Protein AF-A0A0B5DDL8-F1 (afdb_monomer_lite)

Organism: NCBI:txid40318

Structure (mmCIF, N/CA/C/O backbone):
data_AF-A0A0B5DDL8-F1
#
_entry.id   AF-A0A0B5DDL8-F1
#
loop_
_atom_site.group_PDB
_atom_site.id
_atom_site.type_symbol
_atom_site.label_atom_id
_atom_site.label_alt_id
_atom_site.label_comp_id
_atom_site.label_asym_id
_atom_site.label_entity_id
_atom_site.label_seq_id
_atom_site.pdbx_PDB_ins_code
_atom_site.Cartn_x
_atom_site.Cartn_y
_atom_site.Cartn_z
_atom_site.occupancy
_atom_site.B_iso_or_equiv
_atom_site.auth_seq_id
_atom_site.auth_comp_id
_atom_site.auth_asym_id
_atom_site.auth_atom_id
_atom_site.pdbx_PDB_model_num
ATOM 1 N N . PRO A 1 1 ? -41.017 3.555 6.016 1.00 39.12 1 PRO A N 1
ATOM 2 C CA . PRO A 1 1 ? -39.868 2.951 5.305 1.00 39.12 1 PRO A CA 1
ATOM 3 C C . PRO A 1 1 ? -38.601 3.008 6.168 1.00 39.12 1 PRO A C 1
ATOM 5 O O . PRO A 1 1 ? -38.068 4.088 6.393 1.00 39.12 1 PRO A O 1
ATOM 8 N N . SER A 1 2 ? -38.163 1.870 6.709 1.00 35.16 2 SER A N 1
ATOM 9 C CA . SER A 1 2 ? -36.900 1.799 7.450 1.00 35.16 2 SER A CA 1
ATOM 10 C C . SER A 1 2 ? -35.750 1.763 6.450 1.00 35.16 2 SER A C 1
ATOM 12 O O . SER A 1 2 ? -35.559 0.767 5.757 1.00 35.16 2 SER A O 1
ATOM 14 N N . SER A 1 3 ? -35.017 2.865 6.337 1.00 43.41 3 SER A N 1
ATOM 15 C CA . SER A 1 3 ? -33.724 2.902 5.662 1.00 43.41 3 SER A CA 1
ATOM 16 C C . SER A 1 3 ? -32.727 2.112 6.507 1.00 43.41 3 SER A C 1
ATOM 18 O O . SER A 1 3 ? -32.305 2.576 7.564 1.00 43.41 3 SER A O 1
ATOM 20 N N . SER A 1 4 ? -32.378 0.904 6.076 1.00 46.62 4 SER A N 1
ATOM 21 C CA . SER A 1 4 ? -31.212 0.197 6.596 1.00 46.62 4 SER A CA 1
ATOM 22 C C . SER A 1 4 ? -29.970 0.951 6.127 1.00 46.62 4 SER A C 1
ATOM 24 O O . SER A 1 4 ? -29.553 0.796 4.979 1.00 46.62 4 SER A O 1
ATOM 26 N N . THR A 1 5 ? -29.409 1.809 6.980 1.00 50.25 5 THR A N 1
ATOM 27 C CA . THR A 1 5 ? -28.043 2.304 6.790 1.00 50.25 5 THR A CA 1
ATOM 28 C C . THR A 1 5 ? -27.150 1.070 6.661 1.00 50.25 5 THR A C 1
ATOM 30 O O . THR A 1 5 ? -27.245 0.197 7.531 1.00 50.25 5 THR A O 1
ATOM 33 N N . PRO A 1 6 ? -26.338 0.930 5.596 1.00 51.44 6 PRO A N 1
ATOM 34 C CA . PRO A 1 6 ? -25.315 -0.106 5.564 1.00 51.44 6 PRO A CA 1
ATOM 35 C C . PRO A 1 6 ? -24.546 -0.022 6.880 1.00 51.44 6 PRO A C 1
ATOM 37 O O . PRO A 1 6 ? -24.165 1.079 7.283 1.00 51.44 6 PRO A O 1
ATOM 40 N N . ALA A 1 7 ? -24.400 -1.138 7.594 1.00 56.66 7 ALA A N 1
ATOM 41 C CA . ALA A 1 7 ? -23.556 -1.145 8.778 1.00 56.66 7 ALA A CA 1
ATOM 42 C C . ALA A 1 7 ? -22.181 -0.616 8.348 1.00 56.66 7 ALA A C 1
ATOM 44 O O . ALA A 1 7 ? -21.597 -1.154 7.406 1.00 56.66 7 ALA A O 1
ATOM 45 N N . ALA A 1 8 ? -21.731 0.486 8.954 1.00 67.00 8 ALA A N 1
ATOM 46 C CA . ALA A 1 8 ? -20.398 1.013 8.697 1.00 67.00 8 ALA A CA 1
ATOM 47 C C . ALA A 1 8 ? -19.401 -0.114 8.998 1.00 67.00 8 ALA A C 1
ATOM 49 O O . ALA A 1 8 ? -19.479 -0.721 10.069 1.00 67.00 8 ALA A O 1
ATOM 50 N N . GLY A 1 9 ? -18.551 -0.444 8.026 1.00 79.75 9 GLY A N 1
ATOM 51 C CA . GLY A 1 9 ? -17.549 -1.491 8.187 1.00 79.75 9 GLY A CA 1
ATOM 52 C C . GLY A 1 9 ? -16.509 -1.096 9.237 1.00 79.75 9 GLY A C 1
ATOM 53 O O . GLY A 1 9 ? -16.455 0.044 9.697 1.00 79.75 9 GLY A O 1
ATOM 54 N N . ALA A 1 10 ? -15.631 -2.027 9.597 1.00 90.44 10 ALA A N 1
ATOM 55 C CA . ALA A 1 10 ? -14.635 -1.811 10.645 1.00 90.44 10 ALA A CA 1
ATOM 56 C C . ALA A 1 10 ? -13.540 -0.781 10.294 1.00 90.44 10 ALA A C 1
ATOM 58 O O . ALA A 1 10 ? -12.843 -0.311 11.192 1.00 90.44 10 ALA A O 1
ATOM 59 N N . VAL A 1 11 ? -13.350 -0.438 9.015 1.00 93.31 11 VAL A N 1
ATOM 60 C CA . VAL A 1 11 ? -12.317 0.523 8.589 1.00 93.31 11 VAL A CA 1
ATOM 61 C C . VAL A 1 11 ? -12.784 1.970 8.843 1.00 93.31 11 VAL A C 1
ATOM 63 O O . VAL A 1 11 ? -13.810 2.361 8.294 1.00 93.31 11 VAL A O 1
ATOM 66 N N . PRO A 1 12 ? -12.054 2.809 9.602 1.00 92.69 12 PRO A N 1
ATOM 67 C CA . PRO A 1 12 ? -12.446 4.197 9.836 1.00 92.69 12 PRO A CA 1
ATOM 68 C C . PRO A 1 12 ? -12.363 5.058 8.568 1.00 92.69 12 PRO A C 1
ATOM 70 O O . PRO A 1 12 ? -11.434 4.919 7.769 1.00 92.69 12 PRO A O 1
ATOM 73 N N . ASP A 1 13 ? -13.280 6.020 8.439 1.00 92.56 13 ASP A N 1
ATOM 74 C CA . ASP A 1 13 ? -13.455 6.863 7.245 1.00 92.56 13 ASP A CA 1
ATOM 75 C C . ASP A 1 13 ? -12.185 7.585 6.784 1.00 92.56 13 ASP A C 1
ATOM 77 O O . ASP A 1 13 ? -11.952 7.750 5.585 1.00 92.56 13 ASP A O 1
ATOM 81 N N . GLY A 1 14 ? -11.327 7.990 7.725 1.00 92.50 14 GLY A N 1
ATOM 82 C CA . GLY A 1 14 ? -10.075 8.676 7.408 1.00 92.50 14 GLY A CA 1
ATOM 83 C C . GLY A 1 14 ? -9.173 7.862 6.476 1.00 92.50 14 GLY A C 1
ATOM 84 O O . GLY A 1 14 ? -8.521 8.444 5.607 1.00 92.50 14 GLY A O 1
ATOM 85 N N . TYR A 1 15 ? -9.183 6.531 6.619 1.00 95.44 15 TYR A N 1
ATOM 86 C CA . TYR A 1 15 ? -8.363 5.608 5.836 1.00 95.44 15 TYR A CA 1
ATOM 87 C C . TYR A 1 15 ? -8.925 5.380 4.435 1.00 95.44 15 TYR A C 1
ATOM 89 O O . TYR A 1 15 ? -8.156 5.102 3.518 1.00 95.44 15 TYR A O 1
ATOM 97 N N . LEU A 1 16 ? -10.243 5.504 4.261 1.00 96.44 16 LEU A N 1
ATOM 98 C CA . LEU A 1 16 ? -10.922 5.201 3.007 1.00 96.44 16 LEU A CA 1
ATOM 99 C C . LEU A 1 16 ? -10.484 6.139 1.882 1.00 96.44 16 LEU A C 1
ATOM 101 O O . LEU A 1 16 ? -10.261 7.340 2.082 1.00 96.44 16 LEU A O 1
ATOM 105 N N . GLY A 1 17 ? -10.420 5.578 0.679 1.00 97.81 17 GLY A N 1
ATOM 106 C CA . GLY A 1 17 ? -10.094 6.293 -0.546 1.00 97.81 17 GLY A CA 1
ATOM 107 C C . GLY A 1 17 ? -8.808 5.794 -1.188 1.00 97.81 17 GLY A C 1
ATOM 108 O O . GLY A 1 17 ? -8.350 4.676 -0.943 1.00 97.81 17 GLY A O 1
ATOM 109 N N . THR A 1 18 ? -8.245 6.638 -2.046 1.00 98.62 18 THR A N 1
ATOM 110 C CA . THR A 1 18 ? -7.017 6.327 -2.774 1.00 98.62 18 THR A CA 1
ATOM 111 C C . THR A 1 18 ? -5.852 7.151 -2.248 1.00 98.62 18 THR A C 1
ATOM 113 O O . THR A 1 18 ? -5.999 8.323 -1.912 1.00 98.62 18 THR A O 1
ATOM 116 N N . TRP A 1 19 ? -4.686 6.521 -2.204 1.00 98.75 19 TRP A N 1
ATOM 117 C CA . TRP A 1 19 ? -3.444 7.044 -1.673 1.00 98.75 19 TRP A CA 1
ATOM 118 C C . TRP A 1 19 ? -2.311 6.786 -2.658 1.00 98.75 19 TRP A C 1
ATOM 120 O O . TRP A 1 19 ? -2.123 5.660 -3.112 1.00 98.75 19 TRP A O 1
ATOM 130 N N . ASN A 1 20 ? -1.519 7.807 -2.960 1.00 98.50 20 ASN A N 1
ATOM 131 C CA . ASN A 1 20 ? -0.425 7.728 -3.919 1.00 98.50 20 ASN A CA 1
ATOM 132 C C . ASN A 1 20 ? 0.920 7.997 -3.245 1.00 98.50 20 ASN A C 1
ATOM 134 O O . ASN A 1 20 ? 1.050 8.890 -2.407 1.00 98.50 20 ASN A O 1
ATOM 138 N N . ALA A 1 21 ? 1.933 7.233 -3.634 1.00 98.06 21 ALA A N 1
ATOM 139 C CA . ALA A 1 21 ? 3.324 7.459 -3.274 1.00 98.06 21 ALA A CA 1
ATOM 140 C C . ALA A 1 21 ? 4.225 7.191 -4.481 1.00 98.06 21 ALA A C 1
ATOM 142 O O . ALA A 1 21 ? 3.856 6.454 -5.399 1.00 98.06 21 ALA A O 1
ATOM 143 N N . ALA A 1 22 ? 5.426 7.757 -4.447 1.00 96.44 22 ALA A N 1
ATOM 144 C CA . ALA A 1 22 ? 6.463 7.462 -5.418 1.00 96.44 22 ALA A CA 1
ATOM 145 C C . ALA A 1 22 ? 7.799 7.197 -4.721 1.00 96.44 22 ALA A C 1
ATOM 147 O O . ALA A 1 22 ? 8.058 7.707 -3.630 1.00 96.44 22 ALA A O 1
ATOM 148 N N . ILE A 1 23 ? 8.618 6.357 -5.344 1.00 94.50 23 ILE A N 1
ATOM 149 C CA . ILE A 1 23 ? 9.925 5.931 -4.858 1.00 94.50 23 ILE A CA 1
ATOM 150 C C . ILE A 1 23 ? 10.901 6.042 -6.026 1.00 94.50 23 ILE A C 1
ATOM 152 O O . ILE A 1 23 ? 10.779 5.316 -7.015 1.00 94.50 23 ILE A O 1
ATOM 156 N N . ASP A 1 24 ? 11.888 6.917 -5.890 1.00 92.69 24 ASP A N 1
ATOM 157 C CA . ASP A 1 24 ? 13.024 6.981 -6.802 1.00 92.69 24 ASP A CA 1
ATOM 158 C C . ASP A 1 24 ? 14.156 6.106 -6.274 1.00 92.69 24 ASP A C 1
ATOM 160 O O . ASP A 1 24 ? 14.558 6.209 -5.114 1.00 92.69 24 ASP A O 1
ATOM 164 N N . ASN A 1 25 ? 14.665 5.214 -7.118 1.00 88.00 25 ASN A N 1
ATOM 165 C CA . ASN A 1 25 ? 15.801 4.362 -6.787 1.00 88.00 25 ASN A CA 1
ATOM 166 C C . ASN A 1 25 ? 16.664 4.105 -8.033 1.00 88.00 25 ASN A C 1
ATOM 168 O O . ASN A 1 25 ? 16.418 4.657 -9.104 1.00 88.00 25 ASN A O 1
ATOM 172 N N . GLY A 1 26 ? 17.683 3.252 -7.899 1.00 86.50 26 GLY A N 1
ATOM 173 C CA . GLY A 1 26 ? 18.614 2.946 -8.989 1.00 86.50 26 GLY A CA 1
ATOM 174 C C . GLY A 1 26 ? 17.977 2.334 -10.244 1.00 86.50 26 GLY A C 1
ATOM 175 O O . GLY A 1 26 ? 18.623 2.332 -11.287 1.00 86.50 26 GLY A O 1
ATOM 176 N N . THR A 1 27 ? 16.737 1.831 -10.178 1.00 84.00 27 THR A N 1
ATOM 177 C CA . THR A 1 27 ? 16.013 1.337 -11.360 1.00 84.00 27 THR A CA 1
ATOM 178 C C . THR A 1 27 ? 15.162 2.415 -12.027 1.00 84.00 27 THR A C 1
ATOM 180 O O . THR A 1 27 ? 14.844 2.266 -13.204 1.00 84.00 27 THR A O 1
ATOM 183 N N . GLY A 1 28 ? 14.842 3.507 -11.327 1.00 91.75 28 GLY A N 1
ATOM 184 C CA . GLY A 1 28 ? 14.111 4.667 -11.836 1.00 91.75 28 GLY A CA 1
ATOM 185 C C . GLY A 1 28 ? 12.932 5.066 -10.947 1.00 91.75 28 GLY A C 1
ATOM 186 O O . GLY A 1 28 ? 12.922 4.794 -9.743 1.00 91.75 28 GLY A O 1
ATOM 187 N N . HIS A 1 29 ? 11.939 5.720 -11.552 1.00 95.00 29 HIS A N 1
ATOM 188 C CA . HIS A 1 29 ? 10.753 6.207 -10.851 1.00 95.00 29 HIS A CA 1
ATOM 189 C C . HIS A 1 29 ? 9.712 5.094 -10.696 1.00 95.00 29 HIS A C 1
ATOM 191 O O . HIS A 1 29 ? 9.251 4.522 -11.685 1.00 95.00 29 HIS A O 1
ATOM 197 N N . ASN A 1 30 ? 9.346 4.778 -9.457 1.00 96.38 30 ASN A N 1
ATOM 198 C CA . ASN A 1 30 ? 8.361 3.751 -9.127 1.00 96.38 30 ASN A CA 1
ATOM 199 C C . ASN A 1 30 ? 7.156 4.403 -8.455 1.00 96.38 30 ASN A C 1
ATOM 201 O O . ASN A 1 30 ? 7.326 5.196 -7.532 1.00 96.38 30 ASN A O 1
ATOM 205 N N . THR A 1 31 ? 5.943 4.025 -8.842 1.00 97.94 31 THR A N 1
ATOM 206 C CA . THR A 1 31 ? 4.711 4.549 -8.242 1.00 97.94 31 THR A CA 1
ATOM 207 C C . THR A 1 31 ? 3.985 3.472 -7.451 1.00 97.94 31 THR A C 1
ATOM 209 O O . THR A 1 31 ? 4.123 2.264 -7.682 1.00 97.94 31 THR A O 1
ATOM 212 N N . ARG A 1 32 ? 3.231 3.912 -6.449 1.00 98.19 32 ARG A N 1
ATOM 213 C CA . ARG A 1 32 ? 2.378 3.070 -5.617 1.00 98.19 32 ARG A CA 1
ATOM 214 C C . ARG A 1 32 ? 1.026 3.751 -5.485 1.00 98.19 32 ARG A C 1
ATOM 216 O O . ARG A 1 32 ? 0.954 4.827 -4.897 1.00 98.19 32 ARG A O 1
ATOM 223 N N . ARG A 1 33 ? -0.023 3.110 -5.993 1.00 98.62 33 ARG A N 1
ATOM 224 C CA . ARG A 1 33 ? -1.415 3.522 -5.796 1.00 98.62 33 ARG A CA 1
ATOM 225 C C . ARG A 1 33 ? -2.084 2.525 -4.867 1.00 98.62 33 ARG A C 1
ATOM 227 O O . ARG A 1 33 ? -2.216 1.354 -5.200 1.00 98.62 33 ARG A O 1
ATOM 234 N N . LEU A 1 34 ? -2.455 2.975 -3.682 1.00 98.69 34 LEU A N 1
ATOM 235 C CA . LEU A 1 34 ? -3.056 2.170 -2.632 1.00 98.69 34 LEU A CA 1
ATOM 236 C C . LEU A 1 34 ? -4.509 2.603 -2.459 1.00 98.69 34 LEU A C 1
ATOM 238 O O . LEU A 1 34 ? -4.788 3.766 -2.191 1.00 98.69 34 LEU A O 1
ATOM 242 N N . VAL A 1 35 ? -5.436 1.668 -2.611 1.00 98.69 35 VAL A N 1
ATOM 243 C CA . VAL A 1 35 ? -6.866 1.876 -2.383 1.00 98.69 35 VAL A CA 1
ATOM 244 C C . VAL A 1 35 ? -7.247 1.174 -1.091 1.00 98.69 35 VAL A C 1
ATOM 246 O O . VAL A 1 35 ? -6.983 -0.021 -0.938 1.00 98.69 35 VAL A O 1
ATOM 249 N N . VAL A 1 36 ? -7.875 1.916 -0.181 1.00 98.19 36 VAL A N 1
ATOM 250 C CA . VAL A 1 36 ? -8.503 1.369 1.023 1.00 98.19 36 VAL A CA 1
ATOM 251 C C . VAL A 1 36 ? -10.012 1.486 0.882 1.00 98.19 36 VAL A C 1
ATOM 253 O O . VAL A 1 36 ? -10.546 2.572 0.640 1.00 98.19 36 VAL A O 1
ATOM 256 N N . GLN A 1 37 ? -10.697 0.364 1.062 1.00 97.06 37 GLN A N 1
ATOM 257 C CA . GLN A 1 37 ? -12.151 0.266 1.013 1.00 97.06 37 GLN A CA 1
ATOM 258 C C . GLN A 1 37 ? -12.722 -0.236 2.341 1.00 97.06 37 GLN A C 1
ATOM 260 O O . GLN A 1 37 ? -11.993 -0.679 3.228 1.00 97.06 37 GLN A O 1
ATOM 265 N N . GLN A 1 38 ? -14.043 -0.149 2.481 1.00 95.94 38 GLN A N 1
ATOM 266 C CA . GLN A 1 38 ? -14.739 -0.686 3.646 1.00 95.94 38 GLN A CA 1
ATOM 267 C C . GLN A 1 38 ? -14.689 -2.215 3.697 1.00 95.94 38 GLN A C 1
ATOM 269 O O . GLN A 1 38 ? -14.643 -2.877 2.662 1.00 95.94 38 GLN A O 1
ATOM 274 N N . GLY A 1 39 ? -14.738 -2.751 4.917 1.00 94.56 39 GLY A N 1
ATOM 275 C CA . GLY A 1 39 ? -14.816 -4.183 5.196 1.00 94.56 39 GLY A CA 1
ATOM 276 C C . GLY A 1 39 ? -14.682 -4.482 6.689 1.00 94.56 39 GLY A C 1
ATOM 277 O O . GLY A 1 39 ? -14.334 -3.603 7.483 1.00 94.56 39 GLY A O 1
ATOM 278 N N . GLU A 1 40 ? -14.976 -5.721 7.062 1.00 93.12 40 GLU A N 1
ATOM 279 C CA . GLU A 1 40 ? -14.763 -6.294 8.390 1.00 93.12 40 GLU A CA 1
ATOM 280 C C . GLU A 1 40 ? -13.426 -7.051 8.463 1.00 93.12 40 GLU A C 1
ATOM 282 O O . GLU A 1 40 ? -12.716 -7.228 7.472 1.00 93.12 40 GLU A O 1
ATOM 287 N N . ALA A 1 41 ? -13.062 -7.519 9.661 1.00 93.19 41 ALA A N 1
ATOM 288 C CA . ALA A 1 41 ? -11.916 -8.409 9.812 1.00 93.19 41 ALA A CA 1
ATOM 289 C C . ALA A 1 41 ? -12.136 -9.697 8.996 1.00 93.19 41 ALA A C 1
ATOM 291 O O . ALA A 1 41 ? -13.168 -10.354 9.124 1.00 93.19 41 ALA A O 1
ATOM 292 N N . GLY A 1 42 ? -11.155 -10.050 8.169 1.00 93.25 42 GLY A N 1
ATOM 293 C CA . GLY A 1 42 ? -11.208 -11.135 7.190 1.00 93.25 42 GLY A CA 1
ATOM 294 C C . GLY A 1 42 ? -11.500 -10.671 5.759 1.00 93.25 42 GLY A C 1
ATOM 295 O O . GLY A 1 42 ? -11.128 -11.377 4.821 1.00 93.25 42 GLY A O 1
ATOM 296 N N . ASP A 1 43 ? -12.087 -9.486 5.567 1.00 96.38 43 ASP A N 1
ATOM 297 C CA . ASP A 1 43 ? -12.401 -8.967 4.233 1.00 96.38 43 ASP A CA 1
ATOM 298 C C . ASP A 1 43 ? -11.167 -8.383 3.545 1.00 96.38 43 ASP A C 1
ATOM 300 O O . ASP A 1 43 ? -10.267 -7.839 4.188 1.00 96.38 43 ASP A O 1
ATOM 304 N N . THR A 1 44 ? -11.149 -8.430 2.209 1.00 97.62 44 THR A N 1
ATOM 305 C CA . THR A 1 44 ? -10.166 -7.684 1.409 1.00 97.62 44 THR A CA 1
ATOM 306 C C . THR A 1 44 ? -10.487 -6.195 1.468 1.00 97.62 44 THR A C 1
ATOM 308 O O . THR A 1 44 ? -11.472 -5.746 0.881 1.00 97.62 44 THR A O 1
ATOM 311 N N . VAL A 1 45 ? -9.634 -5.423 2.139 1.00 97.94 45 VAL A N 1
ATOM 312 C CA . VAL A 1 45 ? -9.816 -3.970 2.315 1.00 97.94 45 VAL A CA 1
ATOM 313 C C . VAL A 1 45 ? -8.747 -3.143 1.613 1.00 97.94 45 VAL A C 1
ATOM 315 O O . VAL A 1 45 ? -8.930 -1.941 1.444 1.00 97.94 45 VAL A O 1
ATOM 318 N N . LEU A 1 46 ? -7.636 -3.764 1.207 1.00 98.44 46 LEU A N 1
ATOM 319 C CA . LEU A 1 46 ? -6.518 -3.086 0.563 1.00 98.44 46 LEU A CA 1
ATOM 320 C C . LEU A 1 46 ? -6.283 -3.645 -0.837 1.00 98.44 46 LEU A C 1
ATOM 322 O O . LEU A 1 46 ? -6.114 -4.853 -1.011 1.00 98.44 46 LEU A O 1
ATOM 326 N N . SER A 1 47 ? -6.182 -2.739 -1.808 1.00 98.56 47 SER A N 1
ATOM 327 C CA . SER A 1 47 ? -5.599 -3.000 -3.122 1.00 98.56 47 SER A CA 1
ATOM 328 C C . SER A 1 47 ? -4.386 -2.096 -3.323 1.00 98.56 47 SER A C 1
ATOM 330 O O . SER A 1 47 ? -4.453 -0.894 -3.076 1.00 98.56 47 SER A O 1
ATOM 332 N N . LEU A 1 48 ? -3.257 -2.662 -3.733 1.00 98.56 48 LEU A N 1
ATOM 333 C CA . LEU A 1 48 ? -2.037 -1.928 -4.047 1.00 98.56 48 LEU A CA 1
ATOM 334 C C . LEU A 1 48 ? -1.664 -2.188 -5.496 1.00 98.56 48 LEU A C 1
ATOM 336 O O . LEU A 1 48 ? -1.355 -3.318 -5.854 1.00 98.56 48 LEU A O 1
ATOM 340 N N . THR A 1 49 ? -1.582 -1.130 -6.285 1.00 98.62 49 THR A N 1
ATOM 341 C CA . THR A 1 49 ? -0.951 -1.144 -7.598 1.00 98.62 49 THR A CA 1
ATOM 342 C C . THR A 1 49 ? 0.470 -0.608 -7.477 1.00 98.62 49 THR A C 1
ATOM 344 O O . THR A 1 49 ? 0.712 0.436 -6.864 1.00 98.62 49 THR A O 1
ATOM 347 N N . ALA A 1 50 ? 1.418 -1.346 -8.037 1.00 97.94 50 ALA A N 1
ATOM 348 C CA . ALA A 1 50 ? 2.827 -1.020 -8.071 1.00 97.94 50 ALA A CA 1
ATOM 349 C C . ALA A 1 50 ? 3.302 -1.028 -9.521 1.00 97.94 50 ALA A C 1
ATOM 351 O O . ALA A 1 50 ? 3.316 -2.083 -10.157 1.00 97.94 50 ALA A O 1
ATOM 352 N N . ASP A 1 51 ? 3.738 0.133 -9.997 1.00 97.81 51 ASP A N 1
ATOM 353 C CA . ASP A 1 51 ? 4.285 0.300 -11.337 1.00 97.81 51 ASP A CA 1
ATOM 354 C C . ASP A 1 51 ? 5.714 0.826 -11.264 1.00 97.81 51 ASP A C 1
ATOM 356 O O . ASP A 1 51 ? 6.099 1.550 -10.336 1.00 97.81 51 ASP A O 1
ATOM 360 N N . GLY A 1 52 ? 6.516 0.460 -12.255 1.00 96.38 52 GLY A N 1
ATOM 361 C CA . GLY A 1 52 ? 7.862 0.988 -12.384 1.00 96.38 52 GLY A CA 1
ATOM 362 C C . GLY A 1 52 ? 8.689 0.281 -13.452 1.00 96.38 52 GLY A C 1
ATOM 363 O O . GLY A 1 52 ? 8.203 -0.609 -14.147 1.00 96.38 52 GLY A O 1
ATOM 364 N N . PRO A 1 53 ? 9.953 0.676 -13.609 1.00 93.94 53 PRO A N 1
ATOM 365 C CA . PRO A 1 53 ? 10.886 0.054 -14.542 1.00 93.94 53 PRO A CA 1
ATOM 366 C C . PRO A 1 53 ? 11.386 -1.316 -14.052 1.00 93.94 53 PRO A C 1
ATOM 368 O O . PRO A 1 53 ? 11.594 -1.535 -12.858 1.00 93.94 53 PRO A O 1
ATOM 371 N N . SER A 1 54 ? 11.624 -2.242 -14.984 1.00 87.31 54 SER A N 1
ATOM 372 C CA . SER A 1 54 ? 12.172 -3.582 -14.720 1.00 87.31 54 SER A CA 1
ATOM 373 C C . SER A 1 54 ? 13.058 -4.050 -15.874 1.00 87.31 54 SER A C 1
ATOM 375 O O . SER A 1 54 ? 12.545 -4.243 -16.969 1.00 87.31 54 SER A O 1
ATOM 377 N N . GLY A 1 55 ? 14.369 -4.227 -15.644 1.00 74.62 55 GLY A N 1
ATOM 378 C CA . GLY A 1 55 ? 15.327 -5.025 -16.446 1.00 74.62 55 GLY A CA 1
ATOM 379 C C . GLY A 1 55 ? 15.444 -4.811 -17.972 1.00 74.62 55 GLY A C 1
ATOM 380 O O . GLY A 1 55 ? 16.267 -5.471 -18.597 1.00 74.62 55 GLY A O 1
ATOM 381 N N . GLY A 1 56 ? 14.645 -3.929 -18.578 1.00 80.00 56 GLY A N 1
ATOM 382 C CA . GLY A 1 56 ? 14.452 -3.804 -20.031 1.00 80.00 56 GLY A CA 1
ATOM 383 C C . GLY A 1 56 ? 13.050 -3.328 -20.458 1.00 80.00 56 GLY A C 1
ATOM 384 O O . GLY A 1 56 ? 12.821 -3.100 -21.641 1.00 80.00 56 GLY A O 1
ATOM 385 N N . GLY A 1 57 ? 12.116 -3.155 -19.519 1.00 89.81 57 GLY A N 1
ATOM 386 C CA . GLY A 1 57 ? 10.768 -2.634 -19.743 1.00 89.81 57 GLY A CA 1
ATOM 387 C C . GLY A 1 57 ? 10.155 -2.095 -18.449 1.00 89.81 57 GLY A C 1
ATOM 388 O O . GLY A 1 57 ? 10.845 -1.481 -17.634 1.00 89.81 57 GLY A O 1
ATOM 389 N N . THR A 1 58 ? 8.864 -2.341 -18.248 1.00 94.62 58 THR A N 1
ATOM 390 C CA . THR A 1 58 ? 8.123 -1.961 -17.039 1.00 94.62 58 THR A CA 1
ATOM 391 C C . THR A 1 58 ? 7.567 -3.191 -16.328 1.00 94.62 58 THR A C 1
ATOM 393 O O . THR A 1 58 ? 7.408 -4.256 -16.927 1.00 94.62 58 THR A O 1
ATOM 396 N N . TYR A 1 59 ? 7.282 -3.047 -15.038 1.00 96.06 59 TYR A N 1
ATOM 397 C CA . TYR A 1 59 ? 6.436 -3.961 -14.291 1.00 96.06 59 TYR A CA 1
ATOM 398 C C . TYR A 1 59 ? 5.129 -3.268 -13.908 1.00 96.06 59 TYR A C 1
ATOM 400 O O . TYR A 1 59 ? 5.109 -2.064 -13.651 1.00 96.06 59 TYR A O 1
ATOM 408 N N . HIS A 1 60 ? 4.071 -4.066 -13.835 1.00 97.75 60 HIS A N 1
ATOM 409 C CA . HIS A 1 60 ? 2.792 -3.722 -13.229 1.00 97.75 60 HIS A CA 1
ATOM 410 C C . HIS A 1 60 ? 2.388 -4.869 -12.310 1.00 97.75 60 HIS A C 1
ATOM 412 O O . HIS A 1 60 ? 2.297 -6.012 -12.766 1.00 97.75 60 HIS A O 1
ATOM 418 N N . CYS A 1 61 ? 2.165 -4.581 -11.032 1.00 98.31 61 CYS A N 1
ATOM 419 C CA . CYS A 1 61 ? 1.731 -5.563 -10.047 1.00 98.31 61 CYS A CA 1
ATOM 420 C C . CYS A 1 61 ? 0.534 -5.033 -9.263 1.00 98.31 61 CYS A C 1
ATOM 422 O O . CYS A 1 61 ? 0.595 -3.932 -8.717 1.00 98.31 61 CYS A O 1
ATOM 424 N N . VAL A 1 62 ? -0.516 -5.841 -9.152 1.00 98.50 62 VAL A N 1
ATOM 425 C CA . VAL A 1 62 ? -1.670 -5.567 -8.293 1.00 98.50 62 VAL A CA 1
ATOM 426 C C . VAL A 1 62 ? -1.694 -6.591 -7.173 1.00 98.50 62 VAL A C 1
ATOM 428 O O . VAL A 1 62 ? -1.579 -7.796 -7.413 1.00 98.50 62 VAL A O 1
ATOM 431 N N . PHE A 1 63 ? -1.837 -6.099 -5.947 1.00 98.56 63 PHE A N 1
ATOM 432 C CA . PHE A 1 63 ? -1.871 -6.915 -4.746 1.00 98.56 63 PHE A CA 1
ATOM 433 C C . PHE A 1 63 ? -3.123 -6.645 -3.938 1.00 98.56 63 PHE A C 1
ATOM 435 O O . PHE A 1 63 ? -3.466 -5.484 -3.727 1.00 98.56 63 PHE A O 1
ATOM 442 N N . HIS A 1 64 ? -3.736 -7.697 -3.406 1.00 98.62 64 HIS A N 1
ATOM 443 C CA . HIS A 1 64 ? -4.843 -7.586 -2.459 1.00 98.62 64 HIS A CA 1
ATOM 444 C C . HIS A 1 64 ? -4.441 -8.111 -1.086 1.00 98.62 64 HIS A C 1
ATOM 446 O O . HIS A 1 64 ? -3.726 -9.111 -0.987 1.00 98.62 64 HIS A O 1
ATOM 452 N N . ALA A 1 65 ? -4.923 -7.449 -0.037 1.00 98.44 65 ALA A N 1
ATOM 453 C CA . ALA A 1 65 ? -4.723 -7.873 1.341 1.00 98.44 65 ALA A CA 1
ATOM 454 C C . ALA A 1 65 ? -5.965 -7.612 2.198 1.00 98.44 65 ALA A C 1
ATOM 456 O O . ALA A 1 65 ? -6.737 -6.677 1.950 1.00 98.44 65 ALA A O 1
ATOM 457 N N . GLY A 1 66 ? -6.147 -8.469 3.201 1.00 97.62 66 GLY A N 1
ATOM 458 C CA . GLY A 1 66 ? -7.293 -8.417 4.099 1.00 97.62 66 GLY A CA 1
ATOM 459 C C . GLY A 1 66 ? -7.017 -7.699 5.413 1.00 97.62 66 GLY A C 1
ATOM 460 O O . GLY A 1 66 ? -5.871 -7.631 5.858 1.00 97.62 66 GLY A O 1
ATOM 461 N N . LEU A 1 67 ? -8.078 -7.193 6.041 1.00 97.56 67 LEU A N 1
ATOM 462 C CA . LEU A 1 67 ? -8.038 -6.661 7.403 1.00 97.56 67 LEU A CA 1
ATOM 463 C C . LEU A 1 67 ? -7.903 -7.834 8.383 1.00 97.56 67 LEU A C 1
ATOM 465 O O . LEU A 1 67 ? -8.719 -8.751 8.342 1.00 97.56 67 LEU A O 1
ATOM 469 N N . THR A 1 68 ? -6.906 -7.844 9.264 1.00 94.44 68 THR A N 1
ATOM 470 C CA . THR A 1 68 ? -6.708 -8.976 10.196 1.00 94.44 68 THR A CA 1
ATOM 471 C C . THR A 1 68 ? -7.495 -8.830 11.490 1.00 94.44 68 THR A C 1
ATOM 473 O O . THR A 1 68 ? -7.859 -9.835 12.098 1.00 94.44 68 THR A O 1
ATOM 476 N N . GLY A 1 69 ? -7.794 -7.601 11.905 1.00 86.50 69 GLY A N 1
ATOM 477 C CA . GLY A 1 69 ? -8.488 -7.320 13.155 1.00 86.50 69 GLY A CA 1
ATOM 478 C C . GLY A 1 69 ? -9.288 -6.028 13.100 1.00 86.50 69 GLY A C 1
ATOM 479 O O . GLY A 1 69 ? -9.060 -5.165 12.253 1.00 86.50 69 GLY A O 1
ATOM 480 N N . ARG A 1 70 ? -10.249 -5.891 14.019 1.00 82.12 70 ARG A N 1
ATOM 481 C CA . ARG A 1 70 ? -10.979 -4.631 14.170 1.00 82.12 70 ARG A CA 1
ATOM 482 C C . ARG A 1 70 ? -10.040 -3.563 14.736 1.00 82.12 70 ARG A C 1
ATOM 484 O O . ARG A 1 70 ? -9.431 -3.815 15.776 1.00 82.12 70 ARG A O 1
ATOM 491 N N . PRO A 1 71 ? -9.957 -2.380 14.111 1.00 80.50 71 PRO A N 1
ATOM 492 C CA . PRO A 1 71 ? -9.159 -1.280 14.634 1.00 80.50 71 PRO A CA 1
ATOM 493 C C . PRO A 1 71 ? -9.664 -0.870 16.016 1.00 80.50 71 PRO A C 1
ATOM 495 O O . PRO A 1 71 ? -10.871 -0.769 16.248 1.00 80.50 71 PRO A O 1
ATOM 498 N N . THR A 1 72 ? -8.748 -0.627 16.948 1.00 76.94 72 THR A N 1
ATOM 499 C CA . THR A 1 72 ? -9.088 -0.114 18.277 1.00 76.94 72 THR A CA 1
ATOM 500 C C . THR A 1 72 ? -8.883 1.398 18.309 1.00 76.94 72 THR A C 1
ATOM 502 O O . THR A 1 72 ? -7.745 1.869 18.294 1.00 76.94 72 THR A O 1
ATOM 505 N N . GLY A 1 73 ? -9.975 2.165 18.365 1.00 74.75 73 GLY A N 1
ATOM 506 C CA . GLY A 1 73 ? -9.916 3.631 18.376 1.00 74.75 73 GLY A CA 1
ATOM 507 C C . GLY A 1 73 ? -9.271 4.194 17.106 1.00 74.75 73 GLY A C 1
ATOM 508 O O . GLY A 1 73 ? -9.605 3.770 16.005 1.00 74.75 73 GLY A O 1
ATOM 509 N N . GLU A 1 74 ? -8.330 5.126 17.265 1.00 71.94 74 GLU A N 1
ATOM 510 C CA . GLU A 1 74 ? -7.557 5.723 16.159 1.00 71.94 74 GLU A CA 1
ATOM 511 C C . GLU A 1 74 ? -6.240 4.974 15.863 1.00 71.94 74 GLU A C 1
ATOM 513 O O . GLU A 1 74 ? -5.332 5.513 15.230 1.00 71.94 74 GLU A O 1
ATOM 518 N N . GLY A 1 75 ? -6.111 3.732 16.344 1.00 83.44 75 GLY A N 1
ATOM 519 C CA . GLY A 1 75 ? -4.945 2.884 16.103 1.00 83.44 75 GLY A CA 1
ATOM 520 C C . GLY A 1 75 ? -4.744 2.508 14.626 1.00 83.44 75 GLY A C 1
ATOM 521 O O . GLY A 1 75 ? -5.599 2.788 13.776 1.00 83.44 75 GLY A O 1
ATOM 522 N N . PRO A 1 76 ? -3.603 1.876 14.296 1.00 93.38 76 PRO A N 1
ATOM 523 C CA . PRO A 1 76 ? -3.326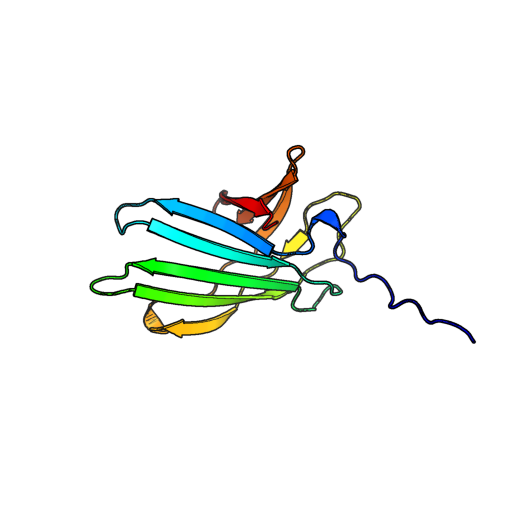 1.450 12.933 1.00 93.38 76 PRO A CA 1
ATOM 524 C C . PRO A 1 76 ? -4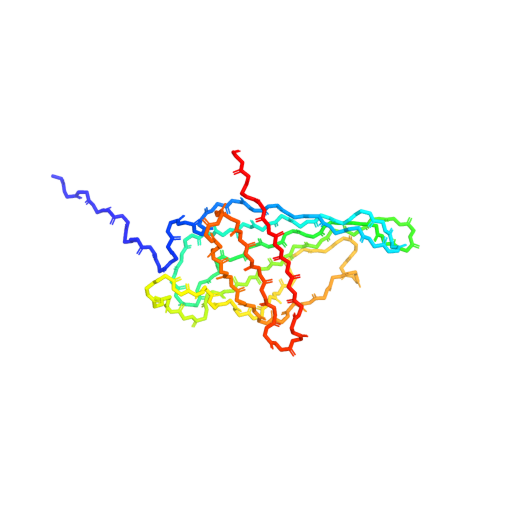.314 0.377 12.456 1.00 93.38 76 PRO A C 1
ATOM 526 O O . PRO A 1 76 ? -4.837 -0.409 13.246 1.00 93.38 76 PRO A O 1
ATOM 529 N N . LEU A 1 77 ? -4.527 0.311 11.140 1.00 95.69 77 LEU A N 1
ATOM 530 C CA . LEU A 1 77 ? -5.145 -0.854 10.512 1.00 95.69 77 LEU A CA 1
ATOM 531 C C . LEU A 1 77 ? -4.105 -1.954 10.374 1.00 95.69 77 LEU A C 1
ATOM 533 O O . LEU A 1 77 ? -3.089 -1.755 9.704 1.00 95.69 77 LEU A O 1
ATOM 537 N N . GLU A 1 78 ? -4.388 -3.119 10.939 1.00 96.88 78 GLU A N 1
ATOM 538 C CA . GLU A 1 78 ? -3.583 -4.308 10.696 1.00 96.88 78 GLU A CA 1
ATOM 539 C C . GLU A 1 78 ? -4.044 -5.004 9.412 1.00 96.88 78 GLU A C 1
ATOM 541 O O . GLU A 1 78 ? -5.196 -5.425 9.272 1.00 96.88 78 GLU A O 1
ATOM 546 N N . ILE A 1 79 ? -3.130 -5.097 8.452 1.00 98.06 79 ILE A N 1
ATOM 547 C CA . ILE A 1 79 ? -3.357 -5.684 7.138 1.00 98.06 79 ILE A CA 1
ATOM 548 C C . ILE A 1 79 ? -2.517 -6.951 7.023 1.00 98.06 79 ILE A C 1
ATOM 550 O O . ILE A 1 79 ? -1.304 -6.939 7.244 1.00 98.06 79 ILE A O 1
ATOM 554 N N . GLY A 1 80 ? -3.161 -8.050 6.645 1.00 98.25 80 GLY A N 1
ATOM 555 C CA . GLY A 1 80 ? -2.505 -9.339 6.465 1.00 98.25 80 GLY A CA 1
ATOM 556 C C . GLY A 1 80 ? -1.529 -9.352 5.283 1.00 98.25 80 GLY A C 1
ATOM 557 O O . GLY A 1 80 ? -1.411 -8.366 4.550 1.00 98.25 80 GLY A O 1
ATOM 558 N N . PRO A 1 81 ? -0.825 -10.476 5.064 1.00 98.06 81 PRO A N 1
ATOM 559 C CA . PRO A 1 81 ? 0.013 -10.653 3.883 1.00 98.06 81 PRO A CA 1
ATOM 560 C C . PRO A 1 81 ? -0.780 -10.416 2.597 1.00 98.06 81 PRO A C 1
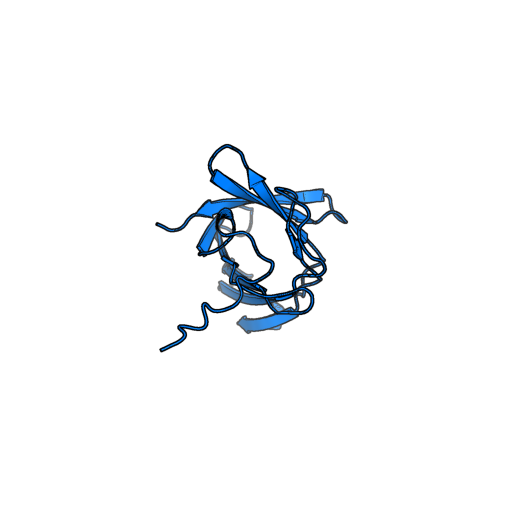ATOM 562 O O . PRO A 1 81 ? -1.950 -10.797 2.496 1.00 98.06 81 PRO A O 1
ATOM 565 N N . SER A 1 82 ? -0.139 -9.800 1.607 1.00 97.75 82 SER A N 1
ATOM 566 C CA . SER A 1 82 ? -0.778 -9.521 0.327 1.00 97.75 82 SER A CA 1
ATOM 567 C C . SER A 1 82 ? -0.542 -10.647 -0.671 1.00 97.75 82 SER A C 1
ATOM 569 O O . SER A 1 82 ? 0.509 -11.284 -0.691 1.00 97.75 82 SER A O 1
ATOM 571 N N . THR A 1 83 ? -1.516 -10.875 -1.542 1.00 97.81 83 THR A N 1
ATOM 572 C CA . THR A 1 83 ? -1.413 -11.818 -2.663 1.00 97.81 83 THR A CA 1
ATOM 573 C C . THR A 1 83 ? -1.347 -11.053 -3.975 1.00 97.81 83 THR A C 1
ATOM 575 O O . THR A 1 83 ? -1.936 -9.981 -4.086 1.00 97.81 83 THR A O 1
ATOM 578 N N . VAL A 1 84 ? -0.631 -11.585 -4.968 1.00 98.12 84 VAL A N 1
ATOM 579 C CA . VAL A 1 84 ? -0.595 -11.008 -6.321 1.00 98.12 84 VAL A CA 1
ATOM 580 C C . VAL A 1 84 ? -1.867 -11.416 -7.056 1.00 98.12 84 VAL A C 1
ATOM 582 O O . VAL A 1 84 ? -2.095 -12.606 -7.268 1.00 98.12 84 VAL A O 1
ATOM 585 N N . THR A 1 85 ? -2.679 -10.446 -7.461 1.00 97.62 85 THR A N 1
ATOM 586 C CA . THR A 1 85 ? -3.893 -10.674 -8.261 1.00 97.62 85 THR A CA 1
ATOM 587 C C . THR A 1 85 ? -3.660 -10.401 -9.741 1.00 97.62 85 THR A C 1
ATOM 589 O O . THR A 1 85 ? -4.252 -11.063 -10.591 1.00 97.62 85 THR A O 1
ATOM 592 N N . GLU A 1 86 ? -2.745 -9.487 -10.065 1.00 97.62 86 GLU A N 1
ATOM 593 C CA . GLU A 1 86 ? -2.303 -9.225 -11.430 1.00 97.62 86 GLU A CA 1
ATOM 594 C C . GLU A 1 86 ? -0.801 -8.935 -11.470 1.00 97.62 86 GLU A C 1
ATOM 596 O O . GLU A 1 86 ? -0.250 -8.293 -10.579 1.00 97.62 86 GLU A O 1
ATOM 601 N N . GLY A 1 87 ? -0.137 -9.410 -12.524 1.00 96.25 87 GLY A N 1
ATOM 602 C CA . GLY A 1 87 ? 1.275 -9.152 -12.763 1.00 96.25 87 GLY A CA 1
ATOM 603 C C . GLY A 1 87 ? 1.605 -9.104 -14.250 1.00 96.25 87 GLY A C 1
ATOM 604 O O . GLY A 1 87 ? 1.167 -9.968 -15.022 1.00 96.25 87 GLY A O 1
ATOM 605 N N . ARG A 1 88 ? 2.383 -8.102 -14.663 1.00 95.25 88 ARG A N 1
ATOM 606 C CA . ARG A 1 88 ? 2.904 -7.927 -16.02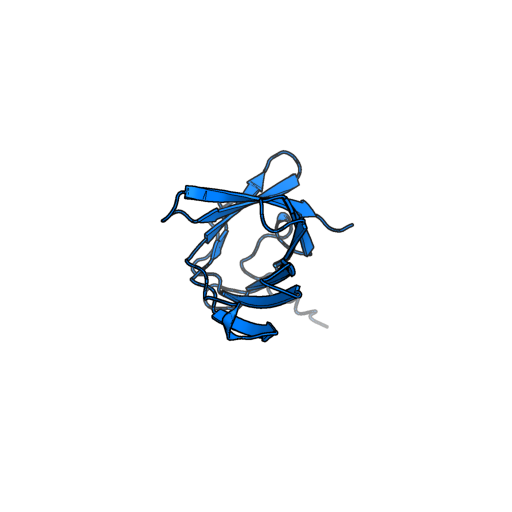6 1.00 95.25 88 ARG A CA 1
ATOM 607 C C . ARG A 1 88 ? 4.379 -7.501 -15.961 1.00 95.25 88 ARG A C 1
ATOM 609 O O . ARG A 1 88 ? 4.636 -6.333 -15.694 1.00 95.25 88 ARG A O 1
ATOM 616 N N . PRO A 1 89 ? 5.336 -8.415 -16.199 1.00 93.69 89 PRO A N 1
ATOM 617 C CA . PRO A 1 89 ? 5.168 -9.869 -16.167 1.00 93.69 89 PRO A CA 1
ATOM 618 C C . PRO A 1 89 ? 4.941 -10.366 -14.730 1.00 93.69 89 PRO A C 1
ATOM 620 O O . PRO A 1 89 ? 5.400 -9.752 -13.770 1.00 93.69 89 PRO A O 1
ATOM 623 N N . LEU A 1 90 ? 4.271 -11.512 -14.569 1.00 92.19 90 LEU A N 1
ATOM 624 C CA . LEU A 1 90 ? 4.009 -12.086 -13.241 1.00 92.19 90 LEU A CA 1
ATOM 625 C C . LEU A 1 90 ? 5.299 -12.392 -12.463 1.00 92.19 90 LEU A C 1
ATOM 627 O O . LEU A 1 90 ? 5.331 -12.245 -11.248 1.00 92.19 90 LEU A O 1
ATOM 631 N N . SER A 1 91 ? 6.380 -12.744 -13.165 1.00 91.38 91 SER A N 1
ATOM 632 C CA . SER A 1 91 ? 7.703 -12.991 -12.577 1.00 91.38 91 SER A CA 1
ATOM 633 C C . SER A 1 91 ? 8.320 -11.774 -11.881 1.00 91.38 91 SER A C 1
ATOM 635 O O . SER A 1 91 ? 9.274 -11.939 -11.128 1.00 91.38 91 SER A O 1
ATOM 637 N N . SER A 1 92 ? 7.806 -10.566 -12.132 1.00 92.62 92 SER A N 1
ATOM 638 C CA . SER A 1 92 ? 8.250 -9.336 -11.467 1.00 92.62 92 SER A CA 1
ATOM 639 C C . SER A 1 92 ? 7.478 -9.035 -10.176 1.00 92.62 92 SER A C 1
ATOM 641 O O . SER A 1 92 ? 7.796 -8.058 -9.503 1.00 92.62 92 SER A O 1
ATOM 643 N N . CYS A 1 93 ? 6.467 -9.839 -9.827 1.00 95.75 93 CYS A N 1
ATOM 644 C CA . CYS A 1 93 ? 5.572 -9.585 -8.702 1.00 95.75 93 CYS A CA 1
ATOM 645 C C . CYS A 1 93 ? 5.709 -10.669 -7.629 1.00 95.75 93 CYS A C 1
ATOM 647 O O . CYS A 1 93 ? 5.487 -11.850 -7.894 1.00 95.75 93 CYS A O 1
ATOM 649 N N . THR A 1 94 ? 5.991 -10.255 -6.394 1.00 95.50 94 THR A N 1
ATOM 650 C CA . THR A 1 94 ? 6.119 -11.154 -5.238 1.00 95.50 94 THR A CA 1
ATOM 651 C C . THR A 1 94 ? 5.108 -10.760 -4.163 1.00 95.50 94 THR A C 1
ATOM 653 O O . THR A 1 94 ? 5.036 -9.571 -3.846 1.00 95.50 94 THR A O 1
ATOM 656 N N . PRO A 1 95 ? 4.347 -11.712 -3.582 1.00 96.12 95 PRO A N 1
ATOM 657 C CA . PRO A 1 95 ? 3.492 -11.464 -2.420 1.00 96.12 95 PRO A CA 1
ATOM 658 C C . PRO A 1 95 ? 4.196 -10.649 -1.326 1.00 96.12 95 PRO A C 1
ATOM 660 O O . PRO A 1 95 ? 5.366 -10.885 -1.021 1.00 96.12 95 PRO A O 1
ATOM 663 N N . GLY A 1 96 ? 3.483 -9.688 -0.741 1.00 95.94 96 GLY A N 1
ATOM 664 C CA . GLY A 1 96 ? 3.994 -8.850 0.341 1.00 95.94 96 GLY A CA 1
ATOM 665 C C . GLY A 1 96 ? 3.722 -9.452 1.718 1.00 95.94 96 GLY A C 1
ATOM 666 O O . GLY A 1 96 ? 2.747 -10.177 1.915 1.00 95.94 96 GLY A O 1
ATOM 667 N N . GLY A 1 97 ? 4.570 -9.117 2.692 1.00 97.44 97 GLY A N 1
ATOM 668 C CA . GLY A 1 97 ? 4.306 -9.410 4.103 1.00 97.44 97 GLY A CA 1
ATOM 669 C C . GLY A 1 97 ? 3.131 -8.600 4.664 1.00 97.44 97 GLY A C 1
ATOM 670 O O . GLY A 1 97 ? 2.616 -7.695 4.007 1.00 97.44 97 GLY A O 1
ATOM 671 N N . ALA A 1 98 ? 2.723 -8.926 5.892 1.00 97.69 98 ALA A N 1
ATOM 672 C CA . ALA A 1 98 ? 1.733 -8.144 6.631 1.00 97.69 98 ALA A CA 1
ATOM 673 C C . ALA A 1 98 ? 2.225 -6.705 6.865 1.00 97.69 98 ALA A C 1
ATOM 675 O O . ALA A 1 98 ? 3.431 -6.459 6.961 1.00 97.69 98 ALA A O 1
ATOM 676 N N . THR A 1 99 ? 1.295 -5.754 6.953 1.00 98.38 99 THR A N 1
ATOM 677 C CA . THR A 1 99 ? 1.613 -4.334 7.149 1.00 98.38 99 THR A CA 1
ATOM 678 C C . THR A 1 99 ? 0.631 -3.648 8.084 1.00 98.38 99 THR A C 1
ATOM 680 O O . THR A 1 99 ? -0.517 -4.057 8.200 1.00 98.38 99 THR A O 1
ATOM 683 N N . GLU A 1 100 ? 1.070 -2.552 8.688 1.00 97.81 100 GLU A N 1
ATOM 684 C CA . GLU A 1 100 ? 0.222 -1.626 9.431 1.00 97.81 100 GLU A CA 1
ATOM 685 C C . GLU A 1 100 ? 0.010 -0.348 8.620 1.00 97.81 100 GLU A C 1
ATOM 687 O O . GLU A 1 100 ? 0.966 0.202 8.061 1.00 97.81 100 GLU A O 1
ATOM 692 N N . LEU A 1 101 ? -1.227 0.147 8.573 1.00 98.00 101 LEU A N 1
ATOM 693 C CA . LEU A 1 101 ? -1.548 1.466 8.031 1.00 98.00 101 LEU A CA 1
ATOM 694 C C . LEU A 1 101 ? -1.844 2.425 9.177 1.00 98.00 101 LEU A C 1
ATOM 696 O O . LEU A 1 101 ? -2.744 2.175 9.967 1.00 98.00 101 LEU A O 1
ATOM 700 N N . THR A 1 102 ? -1.131 3.542 9.246 1.00 97.25 102 THR A N 1
ATOM 701 C CA . THR A 1 102 ? -1.358 4.596 10.242 1.00 97.25 102 THR A CA 1
ATOM 702 C C . THR A 1 102 ? -1.702 5.896 9.531 1.00 97.25 102 THR A C 1
ATOM 704 O O . THR A 1 102 ? -0.929 6.346 8.681 1.00 97.25 102 THR A O 1
ATOM 707 N N . LEU A 1 103 ? -2.817 6.530 9.894 1.00 96.38 103 LEU A N 1
ATOM 708 C CA . LEU A 1 103 ? -3.042 7.932 9.537 1.00 96.38 103 LEU A CA 1
ATOM 709 C C . LEU A 1 103 ? -2.137 8.822 10.385 1.00 96.38 103 LEU A C 1
ATOM 711 O O . LEU A 1 103 ? -2.136 8.753 11.612 1.00 96.38 103 LEU A O 1
ATOM 715 N N . LEU A 1 104 ? -1.341 9.645 9.716 1.00 96.81 104 LEU A N 1
ATOM 716 C CA . LEU A 1 104 ? -0.482 10.623 10.360 1.00 96.81 104 LEU A CA 1
ATOM 717 C C . LEU A 1 104 ? -1.280 11.902 10.675 1.00 96.81 104 LEU A C 1
ATOM 719 O O . LEU A 1 104 ? -2.259 12.197 9.986 1.00 96.81 104 LEU A O 1
ATOM 723 N N . PRO A 1 105 ? -0.844 12.716 11.658 1.00 94.81 105 PRO A N 1
ATOM 724 C CA . PRO A 1 105 ? -1.527 13.965 12.014 1.00 94.81 105 PRO A CA 1
ATOM 725 C C . PRO A 1 105 ? -1.639 14.985 10.871 1.00 94.81 105 PRO A C 1
ATOM 727 O O . PRO A 1 105 ? -2.482 15.874 10.919 1.00 94.81 105 PRO A O 1
ATOM 730 N N . ASP A 1 106 ? -0.788 14.871 9.848 1.00 94.75 106 ASP A N 1
ATOM 731 C CA . ASP A 1 106 ? -0.801 15.716 8.650 1.00 94.75 106 ASP A CA 1
ATOM 732 C C . ASP A 1 106 ? -1.755 15.206 7.550 1.00 94.75 106 ASP A C 1
ATOM 734 O O . ASP A 1 106 ? -1.783 15.755 6.449 1.00 94.75 106 ASP A O 1
ATOM 738 N N . GLY A 1 107 ? -2.528 14.152 7.833 1.00 95.25 107 GLY A N 1
ATOM 739 C CA . GLY A 1 107 ? -3.491 13.554 6.911 1.00 95.25 107 GLY A CA 1
ATOM 740 C C . GLY A 1 107 ? -2.882 12.591 5.892 1.00 95.25 107 GLY A C 1
ATOM 741 O O . GLY A 1 107 ? -3.617 12.067 5.055 1.00 95.25 107 GLY A O 1
ATOM 742 N N . ARG A 1 108 ? -1.569 12.330 5.938 1.00 97.88 108 ARG A N 1
ATOM 743 C CA . ARG A 1 108 ? -0.925 11.306 5.104 1.00 97.88 108 ARG A CA 1
ATOM 744 C C . ARG A 1 108 ? -1.104 9.913 5.690 1.00 97.88 108 ARG A C 1
ATOM 746 O O . ARG A 1 108 ? -1.282 9.738 6.893 1.00 97.88 108 ARG A O 1
ATOM 753 N N . LEU A 1 109 ? -0.993 8.902 4.836 1.00 98.44 109 LEU A N 1
ATOM 754 C CA . LEU A 1 109 ? -1.057 7.504 5.245 1.00 98.44 109 LEU A CA 1
ATOM 755 C C . LEU A 1 109 ? 0.349 6.914 5.280 1.00 98.44 109 LEU A C 1
ATOM 757 O O . LEU A 1 109 ? 1.046 6.926 4.270 1.00 98.44 109 LEU A O 1
ATOM 761 N N . ARG A 1 110 ? 0.777 6.358 6.410 1.00 98.31 110 ARG A N 1
ATOM 762 C CA . ARG A 1 110 ? 2.017 5.576 6.501 1.00 98.31 110 ARG A CA 1
ATOM 763 C C . ARG A 1 110 ? 1.685 4.094 6.443 1.00 98.31 110 ARG A C 1
ATOM 765 O O . ARG A 1 110 ? 0.899 3.626 7.257 1.00 98.31 110 ARG A O 1
ATOM 772 N N . ARG A 1 111 ? 2.340 3.351 5.551 1.00 98.31 111 ARG A N 1
ATOM 773 C CA . ARG A 1 111 ? 2.377 1.885 5.587 1.00 98.31 111 ARG A CA 1
ATOM 774 C C . ARG A 1 111 ? 3.710 1.419 6.150 1.00 98.31 111 ARG A C 1
ATOM 776 O O . ARG A 1 111 ? 4.746 1.820 5.626 1.00 98.31 111 ARG A O 1
ATOM 783 N N . LEU A 1 112 ? 3.681 0.560 7.160 1.00 98.31 112 LEU A N 1
ATOM 784 C CA . LEU A 1 112 ? 4.850 -0.050 7.793 1.00 98.31 112 LEU A CA 1
ATOM 785 C C . LEU A 1 112 ? 4.785 -1.570 7.631 1.00 98.31 112 LEU A C 1
ATOM 787 O O . LEU A 1 112 ? 3.744 -2.163 7.885 1.00 98.31 112 LEU A O 1
ATOM 791 N N . ASN A 1 113 ? 5.885 -2.207 7.243 1.00 97.69 113 ASN A N 1
ATOM 792 C CA . ASN A 1 113 ? 6.063 -3.646 7.411 1.00 97.69 113 ASN A CA 1
ATOM 793 C C . ASN A 1 113 ? 6.754 -3.885 8.766 1.00 97.69 113 ASN A C 1
ATOM 795 O O . ASN A 1 113 ? 7.949 -3.604 8.880 1.00 97.69 113 ASN A O 1
ATOM 799 N N . PRO A 1 114 ? 6.053 -4.386 9.799 1.00 95.75 114 PRO A N 1
ATOM 800 C CA . PRO A 1 114 ? 6.638 -4.540 11.130 1.00 95.75 114 PRO A CA 1
ATOM 801 C C . PRO A 1 114 ? 7.751 -5.599 11.177 1.00 95.75 114 PRO A C 1
ATOM 803 O O . PRO A 1 114 ? 8.610 -5.535 12.050 1.00 95.75 114 PRO A O 1
ATOM 806 N N . ALA A 1 115 ? 7.779 -6.550 10.233 1.00 96.50 115 ALA A N 1
ATOM 807 C CA . ALA A 1 115 ? 8.803 -7.593 10.186 1.00 96.50 115 ALA A CA 1
ATOM 808 C C . ALA A 1 115 ? 10.147 -7.099 9.624 1.00 96.50 115 ALA A C 1
A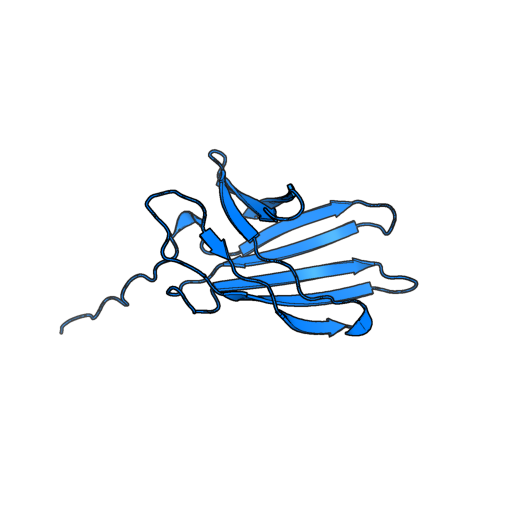TOM 810 O O . ALA A 1 115 ? 11.194 -7.614 10.012 1.00 96.50 115 ALA A O 1
ATOM 811 N N . THR A 1 116 ? 10.133 -6.122 8.709 1.00 96.44 116 THR A N 1
ATOM 812 C CA . THR A 1 116 ? 11.355 -5.581 8.078 1.00 96.44 116 THR A CA 1
ATOM 813 C C . THR A 1 116 ? 11.705 -4.169 8.546 1.00 96.44 116 THR A C 1
ATOM 815 O O . THR A 1 116 ? 12.836 -3.727 8.365 1.00 96.44 116 THR A O 1
ATOM 818 N N . GLY A 1 117 ? 10.751 -3.446 9.137 1.00 96.56 117 GLY A N 1
ATOM 819 C CA . GLY A 1 117 ? 10.874 -2.027 9.470 1.00 96.56 117 GLY A CA 1
ATOM 820 C C . GLY A 1 117 ? 10.737 -1.090 8.263 1.00 96.56 117 GLY A C 1
ATOM 821 O O . GLY A 1 117 ? 10.800 0.129 8.422 1.00 96.56 117 GLY A O 1
ATOM 822 N N . GLU A 1 118 ? 10.536 -1.623 7.055 1.00 95.69 118 GLU A N 1
ATOM 823 C CA . GLU A 1 118 ? 10.351 -0.814 5.852 1.00 95.69 118 GLU A CA 1
ATOM 824 C C . GLU A 1 118 ? 9.044 -0.029 5.928 1.00 95.69 118 GLU A C 1
ATOM 826 O O . GLU A 1 118 ? 7.988 -0.572 6.264 1.00 95.69 118 GLU A O 1
ATOM 831 N N . SER A 1 119 ? 9.095 1.253 5.571 1.00 97.38 119 SER A N 1
ATOM 832 C CA . SER A 1 119 ? 7.912 2.106 5.564 1.00 97.38 119 SER A CA 1
ATOM 833 C C . SER A 1 119 ? 7.828 2.975 4.319 1.00 97.38 119 SER A C 1
ATOM 835 O O . SER A 1 119 ? 8.838 3.320 3.707 1.00 97.38 119 SER A O 1
ATOM 837 N N . LEU A 1 120 ? 6.598 3.323 3.945 1.00 98.06 120 LEU A N 1
ATOM 838 C CA . LEU A 1 120 ? 6.305 4.262 2.871 1.00 98.06 120 LEU A CA 1
ATOM 839 C C . LEU A 1 120 ? 5.132 5.152 3.269 1.00 98.06 120 LEU A C 1
ATOM 841 O O . LEU A 1 120 ? 4.127 4.664 3.788 1.00 98.06 120 LEU A O 1
ATOM 845 N N . THR A 1 121 ? 5.257 6.445 2.991 1.00 98.38 121 THR A N 1
ATOM 846 C CA . THR A 1 121 ? 4.204 7.431 3.245 1.00 98.38 121 THR A CA 1
ATOM 847 C C . THR A 1 121 ? 3.530 7.825 1.937 1.00 98.38 121 THR A C 1
ATOM 849 O O . THR A 1 121 ? 4.201 8.076 0.939 1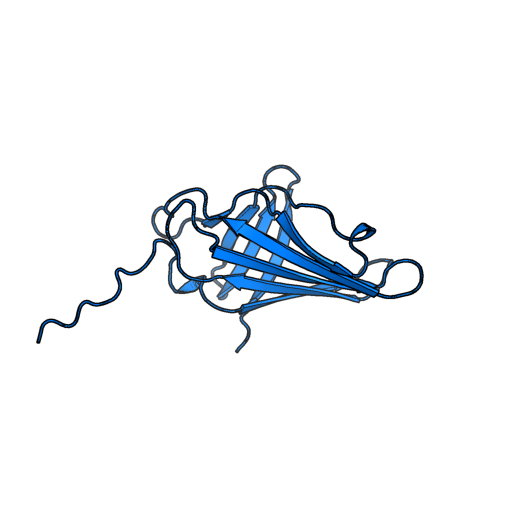.00 98.38 121 THR A O 1
ATOM 852 N N . TYR A 1 122 ? 2.205 7.897 1.967 1.00 98.62 122 TYR A N 1
ATOM 853 C CA . TYR A 1 122 ? 1.330 8.176 0.841 1.00 98.62 122 TYR A CA 1
ATOM 854 C C . TYR A 1 122 ? 0.531 9.451 1.091 1.00 98.62 122 TYR A C 1
ATOM 856 O O . TYR A 1 122 ? 0.171 9.772 2.226 1.00 98.62 122 TYR A O 1
ATOM 864 N N . THR A 1 123 ? 0.192 10.133 0.008 1.00 98.44 123 THR A N 1
ATOM 865 C CA . THR A 1 123 ? -0.687 11.303 0.001 1.00 98.44 123 THR A CA 1
ATOM 866 C C . THR A 1 123 ? -2.044 10.906 -0.561 1.00 98.44 123 THR A C 1
ATOM 868 O O . THR A 1 123 ? -2.111 10.110 -1.497 1.00 98.44 123 THR A O 1
ATOM 871 N N . LYS A 1 124 ? -3.128 11.441 0.005 1.00 97.88 124 LYS A N 1
ATOM 872 C CA . LYS A 1 124 ? -4.482 11.163 -0.477 1.00 97.88 124 LYS A CA 1
ATOM 873 C C . LYS A 1 124 ? -4.668 11.713 -1.896 1.00 97.88 124 LYS A C 1
ATOM 875 O O . LYS A 1 124 ? -4.196 12.806 -2.203 1.00 97.88 124 LYS A O 1
ATOM 880 N N . GLU A 1 125 ? -5.303 10.933 -2.763 1.00 95.19 125 GLU A N 1
ATOM 881 C CA . GLU A 1 125 ? -5.787 11.398 -4.067 1.00 95.19 125 GLU A CA 1
ATOM 882 C C . GLU A 1 125 ? -7.009 12.298 -3.827 1.00 95.19 125 GLU A C 1
ATOM 884 O O . GLU A 1 125 ? -7.888 11.924 -3.047 1.00 95.19 125 GLU A O 1
ATOM 889 N N . ASN A 1 126 ? -7.018 13.487 -4.438 1.00 78.69 126 ASN A N 1
ATOM 890 C CA . ASN A 1 126 ? -8.107 14.463 -4.320 1.00 78.69 126 ASN A CA 1
ATOM 891 C C . ASN A 1 126 ? -9.313 14.084 -5.179 1.00 78.69 126 ASN A C 1
ATOM 893 O O . ASN A 1 126 ? -9.086 13.642 -6.328 1.00 78.69 126 ASN A O 1
#

Radius of gyration: 15.56 Å; chains: 1; bounding box: 58×29×38 Å

Secondary structure (DSSP, 8-state):
----PPPPPSS-GGG-EEEEEEEEETTEEEEEEEEE----TTSEEEEEEEEEEETTEEEEEEEEEEB-S---TTPPEEE---EEEEEETGGG---PPPEEEEE-TTSPEEEE-TTT--EEEEEE--

Foldseek 3Di:
DDDPDPDFALDDPLQAAWWKDWDQDPQGIKIKIWGADGHYAVDFGIWIWIWDGDDPGIKIWIKIWGFHHRDDDQFWTWTAWIDTPDIDPPVVDDIGGIWTWHQDPVSWIKIADPVVRDIDITDGDD

pLDDT: mean 91.58, std 12.71, range [35.16, 98.75]

Sequence (126 aa):
PSSSTPAAGAVPDGYLGTWNAAIDNGTGHNTRRLVVQQGEAGDTVLSLTADGPSGGGTYHCVFHAGLTGRPTGEGPLEIGPSTVTEGRPLSSCTPGGATELTLLPDGRLRRLNPATGESLTYTKEN